Protein AF-S4W6I4-F1 (afdb_monomer_lite)

Foldseek 3Di:
DDDDDDPPPPDPPPPPPPPPPDVVVVVVVVVVVVLLVQQLVQLVVLVVVCVVVVHHDQWDQTPVRDIDGPVVSVVSNVVSVVVVVVVVVVVCVVPVD

Sequence (97 aa):
MTAPRHESSAAPAVVVPLVAFTDAGCAAASARTESFITELKVAVSHLEQAREVCRTPARFLLPNGATVTEAQLCLWVEQHTARAHSLLAQITAAYTD

Radius of gyration: 22.98 Å; chains: 1; bounding box: 45×52×68 Å

Organism: Streptomyces coelicolor (NCBI:txid1902)

Structure (mmCIF, N/CA/C/O backbone):
data_AF-S4W6I4-F1
#
_entry.id   AF-S4W6I4-F1
#
loop_
_atom_site.group_PDB
_atom_site.id
_atom_site.type_symbol
_atom_site.label_atom_id
_atom_site.label_alt_id
_atom_site.label_comp_id
_atom_site.label_asym_id
_atom_site.label_entity_id
_atom_site.label_seq_id
_atom_site.pdbx_PDB_ins_code
_atom_site.Cartn_x
_atom_site.Cartn_y
_atom_site.Cartn_z
_atom_site.occupancy
_atom_site.B_iso_or_equiv
_atom_site.auth_seq_id
_atom_site.auth_comp_id
_atom_site.auth_asym_id
_atom_site.auth_atom_id
_atom_site.pdbx_PDB_model_num
ATOM 1 N N . MET A 1 1 ? 30.229 -39.043 -48.102 1.00 36.84 1 MET A N 1
ATOM 2 C CA . MET A 1 1 ? 30.438 -38.505 -46.741 1.00 36.84 1 MET A CA 1
ATOM 3 C C . MET A 1 1 ? 29.766 -37.146 -46.688 1.00 36.84 1 MET A C 1
ATOM 5 O O . MET A 1 1 ? 30.266 -36.212 -47.299 1.00 36.84 1 MET A O 1
ATOM 9 N N . THR A 1 2 ? 28.592 -37.067 -46.070 1.00 43.12 2 THR A N 1
ATOM 10 C CA . THR A 1 2 ? 27.771 -35.849 -46.016 1.00 43.12 2 THR A CA 1
ATOM 11 C C . THR A 1 2 ? 27.872 -35.296 -44.599 1.00 43.12 2 THR A C 1
ATOM 13 O O . THR A 1 2 ? 27.516 -35.994 -43.655 1.00 43.12 2 THR A O 1
ATOM 16 N N . ALA A 1 3 ? 28.420 -34.091 -44.437 1.00 46.06 3 ALA A N 1
ATOM 17 C CA . ALA A 1 3 ? 28.504 -33.422 -43.139 1.00 46.06 3 ALA A CA 1
ATOM 18 C C . ALA A 1 3 ? 27.108 -32.933 -42.697 1.00 46.06 3 ALA A C 1
ATOM 20 O O . ALA A 1 3 ? 26.353 -32.447 -43.547 1.00 46.06 3 ALA A O 1
ATOM 21 N N . PRO A 1 4 ? 26.745 -33.029 -41.404 1.00 43.09 4 PRO A N 1
ATOM 22 C CA . PRO A 1 4 ? 25.478 -32.504 -40.917 1.00 43.09 4 PRO A CA 1
ATOM 23 C C . PRO A 1 4 ? 25.545 -30.972 -40.871 1.00 43.09 4 PRO A C 1
ATOM 25 O O . PRO A 1 4 ? 26.493 -30.390 -40.343 1.00 43.09 4 PRO A O 1
ATOM 28 N N . ARG A 1 5 ? 24.543 -30.306 -41.450 1.00 46.69 5 ARG A N 1
ATOM 29 C CA . ARG A 1 5 ? 24.361 -28.859 -41.302 1.00 46.69 5 ARG A CA 1
ATOM 30 C C . ARG A 1 5 ? 23.733 -28.602 -39.935 1.00 46.69 5 ARG A C 1
ATOM 32 O O . ARG A 1 5 ? 22.679 -29.149 -39.638 1.00 46.69 5 ARG A O 1
ATOM 39 N N . HIS A 1 6 ? 24.401 -27.786 -39.123 1.00 40.16 6 HIS A N 1
ATOM 40 C CA . HIS A 1 6 ? 23.854 -27.216 -37.896 1.00 40.16 6 HIS A CA 1
ATOM 41 C C . HIS A 1 6 ? 22.541 -26.486 -38.219 1.00 40.16 6 HIS A C 1
ATOM 43 O O . HIS A 1 6 ? 22.557 -25.437 -38.864 1.00 40.16 6 HIS A O 1
ATOM 49 N N . GLU A 1 7 ? 21.412 -27.022 -37.764 1.00 39.34 7 GLU A N 1
ATOM 50 C CA . GLU A 1 7 ? 20.190 -26.239 -37.613 1.00 39.34 7 GLU A CA 1
ATOM 51 C C . GLU A 1 7 ? 20.411 -25.295 -36.428 1.00 39.34 7 GLU A C 1
ATOM 53 O O . GLU A 1 7 ? 20.347 -25.685 -35.262 1.00 39.34 7 GLU A O 1
ATOM 58 N N . SER A 1 8 ? 20.768 -24.046 -36.730 1.00 40.69 8 SER A N 1
ATOM 59 C CA . SER A 1 8 ? 20.748 -22.973 -35.742 1.00 40.69 8 SER A CA 1
ATOM 60 C C . SER A 1 8 ? 19.285 -22.687 -35.419 1.00 40.69 8 SER A C 1
ATOM 62 O O . SER A 1 8 ? 18.593 -21.998 -36.169 1.00 40.69 8 SER A O 1
ATOM 64 N N . SER A 1 9 ? 18.798 -23.289 -34.335 1.00 37.03 9 SER A N 1
ATOM 65 C CA . SER A 1 9 ? 17.520 -22.947 -33.724 1.00 37.03 9 SER A CA 1
ATOM 66 C C . SER A 1 9 ? 17.579 -21.476 -33.322 1.00 37.03 9 SER A C 1
ATOM 68 O O . SER A 1 9 ? 18.146 -21.134 -32.285 1.00 37.03 9 SER A O 1
ATOM 70 N N . ALA A 1 10 ? 17.038 -20.597 -34.166 1.00 4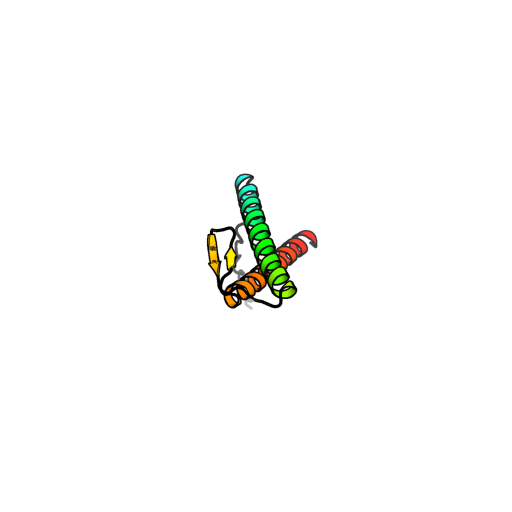5.41 10 ALA A N 1
ATOM 71 C CA . ALA A 1 10 ? 16.868 -19.192 -33.841 1.00 45.41 10 ALA A CA 1
ATOM 72 C C . ALA A 1 10 ? 16.019 -19.107 -32.567 1.00 45.41 10 ALA A C 1
ATOM 74 O O . ALA A 1 10 ? 14.831 -19.432 -32.576 1.00 45.41 10 ALA A O 1
ATOM 75 N N . ALA A 1 11 ? 16.649 -18.730 -31.452 1.00 42.56 11 ALA A N 1
ATOM 76 C CA . ALA A 1 11 ? 15.933 -18.395 -30.234 1.00 42.56 11 ALA A CA 1
ATOM 77 C C . ALA A 1 11 ? 14.893 -17.316 -30.577 1.00 42.56 11 ALA A C 1
ATOM 79 O O . ALA A 1 11 ? 15.215 -16.402 -31.346 1.00 42.56 11 ALA A O 1
ATOM 80 N N . PRO A 1 12 ? 13.654 -17.397 -30.060 1.00 39.00 12 PRO A N 1
ATOM 81 C CA . PRO A 1 12 ? 12.691 -16.337 -30.285 1.00 39.00 12 PRO A CA 1
ATOM 82 C C . PRO A 1 12 ? 13.277 -15.058 -29.689 1.00 39.00 12 PRO A C 1
ATOM 84 O O . PRO A 1 12 ? 13.457 -14.949 -28.476 1.00 39.00 12 PRO A O 1
ATOM 87 N N . ALA A 1 13 ? 13.613 -14.105 -30.557 1.00 47.50 13 ALA A N 1
ATOM 88 C CA . ALA A 1 13 ? 13.944 -12.757 -30.145 1.00 47.50 13 ALA A CA 1
ATOM 89 C C . ALA A 1 13 ? 12.678 -12.179 -29.512 1.00 47.50 13 ALA A C 1
ATOM 91 O O . ALA A 1 13 ? 11.767 -11.723 -30.204 1.00 47.50 13 ALA A O 1
ATOM 92 N N . VAL A 1 14 ? 12.591 -12.261 -28.186 1.00 41.50 14 VAL A N 1
ATOM 93 C CA . VAL A 1 14 ? 11.634 -11.479 -27.417 1.00 41.50 14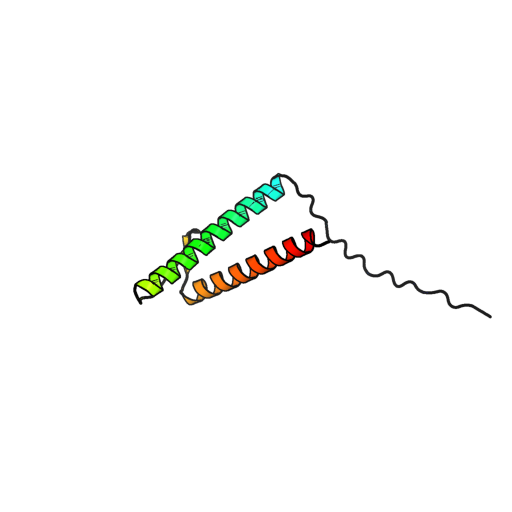 VAL A CA 1
ATOM 94 C C . VAL A 1 14 ? 12.068 -10.036 -27.615 1.00 41.50 14 VAL A C 1
ATOM 96 O O . VAL A 1 14 ? 12.971 -9.541 -26.945 1.00 41.50 14 VAL A O 1
ATOM 99 N N . VAL A 1 15 ? 11.474 -9.383 -28.611 1.00 40.59 15 VAL A N 1
ATOM 100 C CA . VAL A 1 15 ? 11.559 -7.938 -28.774 1.00 40.59 15 VAL A CA 1
ATOM 101 C C . VAL A 1 15 ? 10.855 -7.362 -27.555 1.00 40.59 15 VAL A C 1
ATOM 103 O O . VAL A 1 15 ? 9.634 -7.238 -27.533 1.00 40.59 15 VAL A O 1
ATOM 106 N N . VAL A 1 16 ? 11.619 -7.083 -26.502 1.00 40.59 16 VAL A N 1
ATOM 107 C CA . VAL A 1 16 ? 11.156 -6.228 -25.416 1.00 40.59 16 VAL A CA 1
ATOM 108 C C . VAL A 1 16 ? 11.047 -4.843 -26.046 1.00 40.59 16 VAL A C 1
ATOM 110 O O . VAL A 1 16 ? 12.075 -4.305 -26.462 1.00 40.59 16 VAL A O 1
ATOM 113 N N . PRO A 1 17 ? 9.841 -4.272 -26.214 1.00 39.47 17 PRO A N 1
ATOM 114 C CA . PRO A 1 17 ? 9.735 -2.918 -26.717 1.00 39.47 17 PRO A CA 1
ATOM 115 C C . PRO A 1 17 ? 10.461 -2.012 -25.724 1.00 39.47 17 PRO A C 1
ATOM 117 O O . PRO A 1 17 ? 10.019 -1.835 -24.589 1.00 39.47 17 PRO A O 1
ATOM 120 N N . LEU A 1 18 ? 11.605 -1.473 -26.150 1.00 45.69 18 LEU A N 1
ATOM 121 C CA . LEU A 1 18 ? 12.293 -0.407 -25.445 1.00 45.69 18 LEU A CA 1
ATOM 122 C C . LEU A 1 18 ? 11.360 0.802 -25.542 1.00 45.69 18 LEU A C 1
ATOM 124 O O . LEU A 1 18 ? 11.314 1.491 -26.561 1.00 45.69 18 LEU A O 1
ATOM 128 N N . VAL A 1 19 ? 10.506 0.981 -24.534 1.00 52.56 19 VAL A N 1
ATOM 129 C CA . VAL A 1 19 ? 9.592 2.118 -24.477 1.00 52.56 19 VAL A CA 1
ATOM 130 C C . VAL A 1 19 ? 10.470 3.359 -24.478 1.00 52.56 19 VAL A C 1
ATOM 132 O O . VAL A 1 19 ? 11.231 3.582 -23.538 1.00 52.56 19 VAL A O 1
ATOM 135 N N . ALA A 1 20 ? 10.409 4.140 -25.557 1.00 46.72 20 ALA A N 1
ATOM 136 C CA . ALA A 1 20 ? 11.090 5.419 -25.616 1.00 46.72 20 ALA A CA 1
ATOM 137 C C . ALA A 1 20 ? 10.654 6.236 -24.393 1.00 46.72 20 ALA A C 1
ATOM 139 O O . ALA A 1 20 ? 9.460 6.495 -24.210 1.00 46.72 20 ALA A O 1
ATOM 140 N N . PHE A 1 21 ? 11.616 6.603 -23.545 1.00 53.00 21 PHE A N 1
ATOM 141 C CA . PHE A 1 21 ? 11.412 7.533 -22.441 1.00 53.00 21 PHE A CA 1
ATOM 142 C C . PHE A 1 21 ? 11.061 8.896 -23.041 1.00 53.00 21 PHE A C 1
ATOM 144 O O . PHE A 1 21 ? 11.921 9.728 -23.309 1.00 53.00 21 PHE A O 1
ATOM 151 N N . THR A 1 22 ? 9.782 9.097 -23.340 1.00 58.16 22 THR A N 1
ATOM 152 C CA . THR A 1 22 ? 9.256 10.408 -23.706 1.00 58.16 22 THR A CA 1
ATOM 153 C C . THR A 1 22 ? 9.073 11.222 -22.433 1.00 58.16 22 THR A C 1
ATOM 155 O O . THR A 1 22 ? 8.746 10.670 -21.382 1.00 58.16 22 THR A O 1
ATOM 158 N N . ASP A 1 23 ? 9.245 12.537 -22.523 1.00 64.25 23 ASP A N 1
ATOM 159 C CA . ASP A 1 23 ? 9.041 13.451 -21.393 1.00 64.25 23 ASP A CA 1
ATOM 160 C C . ASP A 1 23 ? 7.614 13.313 -20.813 1.00 64.25 23 ASP A C 1
ATOM 162 O O . ASP A 1 23 ? 7.401 13.241 -19.605 1.00 64.25 23 ASP A O 1
ATOM 166 N N . ALA A 1 24 ? 6.628 13.087 -21.691 1.00 66.88 24 ALA A N 1
ATOM 167 C CA . ALA A 1 24 ? 5.256 12.750 -21.312 1.00 66.88 24 ALA A CA 1
ATOM 168 C C . ALA A 1 24 ? 5.139 11.403 -20.566 1.00 66.88 24 ALA A C 1
ATOM 170 O O . ALA A 1 24 ? 4.377 11.287 -19.603 1.00 66.88 24 ALA A O 1
ATOM 171 N N . GLY A 1 25 ? 5.900 10.384 -20.978 1.00 68.19 25 GLY A N 1
ATOM 172 C CA . GLY A 1 25 ? 5.974 9.093 -20.290 1.00 68.19 25 GLY A CA 1
ATOM 173 C C . GLY A 1 25 ? 6.633 9.195 -18.913 1.00 68.19 25 GLY A C 1
ATOM 174 O O . GLY A 1 25 ? 6.166 8.559 -17.965 1.00 68.19 25 GLY A O 1
ATOM 175 N N . CYS A 1 26 ? 7.659 10.039 -18.788 1.00 70.75 26 CYS A N 1
ATOM 176 C CA . CYS A 1 26 ? 8.315 10.355 -17.522 1.00 70.75 26 CYS A CA 1
ATOM 177 C C . CYS A 1 26 ? 7.352 11.076 -16.569 1.00 70.75 26 CYS A C 1
ATOM 179 O O . CYS A 1 26 ? 7.116 10.596 -15.463 1.00 70.75 26 CYS A O 1
ATOM 181 N N . ALA A 1 27 ? 6.691 12.147 -17.020 1.00 70.06 27 ALA A N 1
ATOM 182 C CA . ALA A 1 27 ? 5.709 12.880 -16.220 1.00 70.06 27 ALA A CA 1
ATOM 183 C C . ALA A 1 27 ? 4.553 11.984 -15.736 1.00 70.06 27 ALA A C 1
ATOM 185 O O . ALA A 1 27 ? 4.169 12.025 -14.565 1.00 70.06 27 ALA A O 1
ATOM 186 N N . ALA A 1 28 ? 4.036 11.106 -16.602 1.00 71.56 28 ALA A N 1
ATOM 187 C CA . ALA A 1 28 ? 3.001 10.145 -16.227 1.00 71.56 28 ALA A CA 1
ATOM 188 C C . ALA A 1 28 ? 3.504 9.063 -15.251 1.00 71.56 28 ALA A C 1
ATOM 190 O O . ALA A 1 28 ? 2.732 8.538 -14.443 1.00 71.56 28 ALA A O 1
ATOM 191 N N . ALA A 1 29 ? 4.778 8.675 -15.320 1.00 72.69 29 ALA A N 1
ATOM 192 C CA . ALA A 1 29 ? 5.388 7.781 -14.338 1.00 72.69 29 ALA A CA 1
ATOM 193 C C . ALA A 1 29 ? 5.575 8.478 -12.979 1.00 72.69 29 ALA A C 1
ATOM 195 O O . ALA A 1 29 ? 5.229 7.892 -11.950 1.00 72.69 29 ALA A O 1
ATOM 196 N N . SER A 1 30 ? 6.021 9.735 -12.976 1.00 74.44 30 SER A N 1
ATOM 197 C CA . SER A 1 30 ? 6.175 10.558 -11.771 1.00 74.44 30 SER A CA 1
ATOM 198 C C . SER A 1 30 ? 4.841 10.785 -11.062 1.00 74.44 30 SER A C 1
ATOM 200 O O . SER A 1 30 ? 4.724 10.450 -9.887 1.00 74.44 30 SER A O 1
ATOM 202 N N . ALA A 1 31 ? 3.795 11.209 -11.779 1.00 77.50 31 ALA A N 1
ATOM 203 C CA . ALA A 1 31 ? 2.465 11.415 -11.195 1.00 77.50 31 ALA A CA 1
ATOM 204 C C . ALA A 1 31 ? 1.883 10.126 -10.579 1.00 77.50 31 ALA A C 1
ATOM 206 O O . ALA A 1 31 ? 1.312 10.139 -9.487 1.00 77.50 31 ALA A O 1
ATOM 207 N N . ARG A 1 32 ? 2.072 8.973 -11.241 1.00 78.75 32 ARG A N 1
ATOM 208 C CA . ARG A 1 32 ? 1.669 7.668 -10.684 1.00 78.75 32 ARG A CA 1
ATOM 209 C C . ARG A 1 32 ? 2.458 7.304 -9.428 1.00 78.75 32 ARG A C 1
ATOM 211 O O . ARG A 1 32 ? 1.902 6.677 -8.531 1.00 78.75 32 ARG A O 1
ATOM 218 N N . THR A 1 33 ? 3.732 7.681 -9.372 1.00 78.75 33 THR A N 1
ATOM 219 C CA . THR A 1 33 ? 4.604 7.435 -8.217 1.00 78.75 33 THR A CA 1
ATOM 220 C C . THR A 1 33 ? 4.208 8.315 -7.034 1.00 78.75 33 THR A C 1
ATOM 222 O O . THR A 1 33 ? 4.091 7.815 -5.920 1.00 78.75 33 THR A O 1
ATOM 225 N N . GLU A 1 34 ? 3.912 9.592 -7.265 1.00 81.06 34 GLU A N 1
ATOM 226 C CA . GLU A 1 34 ? 3.431 10.514 -6.229 1.00 81.06 34 GLU A CA 1
ATOM 227 C C . GLU A 1 34 ? 2.088 10.078 -5.637 1.00 81.06 34 GLU A C 1
ATOM 229 O O . GLU A 1 34 ? 1.928 10.057 -4.412 1.00 81.06 34 GLU A O 1
ATOM 234 N N . SER A 1 35 ? 1.143 9.665 -6.490 1.00 80.81 35 SER A N 1
ATOM 235 C CA . SER A 1 35 ? -0.142 9.112 -6.043 1.00 80.81 35 SER A CA 1
ATOM 236 C C . SER A 1 35 ? 0.074 7.868 -5.181 1.00 80.81 35 SER A C 1
ATOM 238 O O . SER A 1 35 ? -0.467 7.772 -4.083 1.00 80.81 35 SER A O 1
ATOM 240 N N . PHE A 1 36 ? 0.929 6.952 -5.641 1.00 80.81 36 PHE A N 1
ATOM 241 C CA . PHE A 1 36 ? 1.288 5.731 -4.921 1.0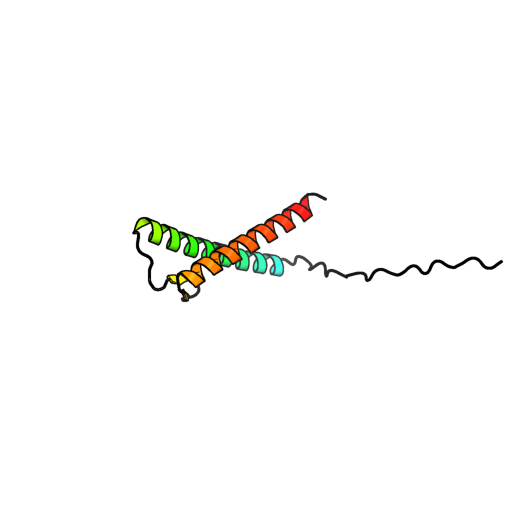0 80.81 36 PHE A CA 1
ATOM 242 C C . PHE A 1 36 ? 1.914 6.013 -3.544 1.00 80.81 36 PHE A C 1
ATOM 244 O O . PHE A 1 36 ? 1.504 5.414 -2.550 1.00 80.81 36 PHE A O 1
ATOM 251 N N . ILE A 1 37 ? 2.884 6.931 -3.462 1.00 81.62 37 ILE A N 1
ATOM 252 C CA . ILE A 1 37 ? 3.547 7.291 -2.198 1.00 81.62 37 ILE A CA 1
ATOM 253 C C . ILE A 1 37 ? 2.538 7.912 -1.232 1.00 81.62 37 ILE A C 1
ATOM 255 O O . ILE A 1 37 ? 2.525 7.571 -0.049 1.00 81.62 37 ILE A O 1
ATOM 259 N N . THR A 1 38 ? 1.685 8.805 -1.735 1.00 85.69 38 THR A N 1
ATOM 260 C CA . THR A 1 38 ? 0.635 9.451 -0.939 1.00 85.69 38 THR A CA 1
ATOM 261 C C . THR A 1 38 ? -0.314 8.420 -0.339 1.00 85.69 38 THR A C 1
ATOM 263 O O . THR A 1 38 ? -0.569 8.435 0.866 1.00 85.69 38 THR A O 1
ATOM 266 N N . GLU A 1 39 ? -0.798 7.498 -1.164 1.00 81.56 39 GLU A N 1
ATOM 267 C CA . GLU A 1 39 ? -1.709 6.435 -0.752 1.00 81.56 39 GLU A CA 1
ATOM 268 C C . GLU A 1 39 ? -1.079 5.507 0.295 1.00 81.56 39 GLU A C 1
ATOM 270 O O . GLU A 1 39 ? -1.680 5.273 1.348 1.00 81.56 39 GLU A O 1
ATOM 275 N N . LEU A 1 40 ? 0.160 5.059 0.066 1.00 81.94 40 LEU A N 1
ATOM 276 C CA . LEU A 1 40 ? 0.876 4.192 1.003 1.00 81.94 40 LEU A CA 1
ATOM 277 C C . LEU A 1 40 ? 1.155 4.895 2.339 1.00 81.94 40 LEU A C 1
ATOM 279 O O . LEU A 1 40 ? 0.946 4.308 3.399 1.00 81.94 40 LEU A O 1
ATOM 283 N N . LYS A 1 41 ? 1.581 6.163 2.308 1.00 84.94 41 LYS A N 1
ATOM 284 C CA . LYS A 1 41 ? 1.847 6.952 3.520 1.00 84.94 41 LYS A CA 1
ATOM 285 C C . LYS A 1 41 ? 0.595 7.096 4.385 1.00 84.94 41 LYS A C 1
ATOM 287 O O . LYS A 1 41 ? 0.671 6.948 5.603 1.00 84.94 41 LYS A O 1
ATOM 292 N N . VAL A 1 42 ? -0.553 7.369 3.767 1.00 84.88 42 VAL A N 1
ATOM 293 C CA . VAL A 1 42 ? -1.829 7.483 4.487 1.00 84.88 42 VAL A CA 1
ATOM 294 C C . VAL A 1 42 ? -2.248 6.135 5.068 1.00 84.88 42 VAL A C 1
ATOM 296 O O . VAL A 1 42 ? -2.654 6.078 6.227 1.00 84.88 42 VAL A O 1
ATOM 299 N N . ALA A 1 43 ? -2.097 5.048 4.309 1.00 81.50 43 ALA A N 1
ATOM 300 C CA . ALA A 1 43 ? -2.405 3.708 4.799 1.00 81.50 43 ALA A CA 1
ATOM 301 C C . ALA A 1 43 ? -1.562 3.324 6.028 1.00 81.50 43 ALA A C 1
ATOM 303 O O . ALA A 1 43 ? -2.108 2.838 7.017 1.00 81.50 43 ALA A O 1
ATOM 304 N N . VAL A 1 44 ? -0.255 3.597 5.998 1.00 85.00 44 VAL A N 1
ATOM 305 C CA . VAL A 1 44 ? 0.645 3.341 7.134 1.00 85.00 44 VAL A CA 1
ATOM 306 C C . VAL A 1 44 ? 0.279 4.208 8.340 1.00 85.00 44 VAL A C 1
ATOM 308 O O . VAL A 1 44 ? 0.173 3.683 9.444 1.00 85.00 44 VAL A O 1
ATOM 311 N N . SER A 1 45 ? -0.010 5.497 8.138 1.00 85.69 45 SER A N 1
ATOM 312 C CA . SER A 1 45 ? -0.407 6.400 9.229 1.00 85.69 45 SER A CA 1
ATOM 313 C C . SER A 1 45 ? -1.688 5.942 9.937 1.00 85.69 45 SER A C 1
ATOM 315 O O . SER A 1 45 ? -1.778 6.014 11.161 1.00 85.69 45 SER A O 1
ATOM 317 N N . HIS A 1 46 ? -2.662 5.401 9.197 1.00 83.69 46 HIS A N 1
ATOM 318 C CA . HIS A 1 46 ? -3.870 4.814 9.787 1.00 83.69 46 HIS A CA 1
ATOM 319 C C . HIS A 1 46 ? -3.564 3.609 10.686 1.00 83.69 46 HIS A C 1
ATOM 321 O O . HIS A 1 46 ? -4.172 3.467 11.749 1.00 83.69 46 HIS A O 1
ATOM 327 N N . LEU A 1 47 ? -2.619 2.755 10.283 1.00 83.00 47 LEU A N 1
ATOM 328 C CA . LEU A 1 47 ? -2.180 1.603 11.079 1.00 83.00 47 LEU A CA 1
ATOM 329 C C . LEU A 1 47 ? -1.406 2.040 12.329 1.00 83.00 47 LEU A C 1
ATOM 331 O O . LEU A 1 47 ? -1.629 1.496 13.412 1.00 83.00 47 LEU A O 1
ATOM 335 N N . GLU A 1 48 ? -0.531 3.039 12.202 1.00 86.38 48 GLU A N 1
ATOM 336 C CA . GLU A 1 48 ? 0.193 3.633 13.330 1.00 86.38 48 GLU A CA 1
ATOM 337 C C . GLU A 1 48 ? -0.776 4.233 14.349 1.00 86.38 48 GLU A C 1
ATOM 339 O O . GLU A 1 48 ? -0.694 3.918 15.536 1.00 86.38 48 GLU A O 1
ATOM 344 N N . GLN A 1 49 ? -1.763 5.001 13.886 1.00 84.31 49 GLN A N 1
ATOM 345 C CA . GLN A 1 49 ? -2.777 5.580 14.759 1.00 84.31 49 GLN A CA 1
ATOM 346 C C . GLN A 1 49 ? -3.589 4.495 15.472 1.00 84.31 49 GLN A C 1
ATOM 348 O O . GLN A 1 49 ? -3.785 4.584 16.684 1.00 84.31 49 GLN A O 1
ATOM 353 N N . ALA A 1 50 ? -4.037 3.459 14.751 1.00 83.19 50 ALA A N 1
ATOM 354 C CA . ALA A 1 50 ? -4.780 2.340 15.333 1.00 83.19 50 ALA A CA 1
ATOM 355 C C . ALA A 1 50 ? -3.967 1.606 16.413 1.00 83.19 50 ALA A C 1
ATOM 357 O O . ALA A 1 50 ? -4.516 1.224 17.454 1.00 83.19 50 ALA A O 1
ATOM 358 N N . ARG A 1 51 ? -2.652 1.465 16.192 1.00 84.50 51 ARG A N 1
ATOM 359 C CA . ARG A 1 51 ? -1.707 0.917 17.170 1.00 84.50 51 ARG A CA 1
ATOM 360 C C . ARG A 1 51 ? -1.589 1.809 18.406 1.00 84.50 51 ARG A C 1
ATOM 362 O O . ARG A 1 51 ? -1.605 1.279 19.513 1.00 84.50 51 ARG A O 1
ATOM 369 N N . GLU A 1 52 ? -1.483 3.125 18.242 1.00 86.38 52 GLU A N 1
ATOM 370 C CA . GLU A 1 52 ? -1.383 4.070 19.364 1.00 86.38 52 GLU A CA 1
ATOM 371 C C . GLU A 1 52 ? -2.631 4.065 20.251 1.00 86.38 52 GLU A C 1
ATOM 373 O O . GLU A 1 52 ? -2.522 4.105 21.476 1.00 86.38 52 GLU A O 1
ATOM 378 N N . VAL A 1 53 ? -3.821 3.993 19.648 1.00 86.81 53 VAL A N 1
ATOM 379 C CA . VAL A 1 53 ? -5.089 4.048 20.396 1.00 86.81 53 VAL A CA 1
ATOM 380 C C . VAL A 1 53 ? -5.619 2.673 20.816 1.00 86.81 53 VAL A C 1
ATOM 382 O O . VAL A 1 53 ? -6.704 2.594 21.398 1.00 86.81 53 VAL A O 1
ATOM 385 N N . CYS A 1 54 ? -4.891 1.591 20.510 1.00 82.44 54 CYS A N 1
ATOM 386 C CA . CYS A 1 54 ? -5.310 0.196 20.713 1.00 82.44 54 CYS A CA 1
ATOM 387 C C . CYS A 1 54 ? -6.736 -0.087 20.204 1.00 82.44 54 CYS A C 1
ATOM 389 O O . CYS A 1 54 ? -7.485 -0.878 20.787 1.00 82.44 54 CYS A O 1
ATOM 391 N N . ARG A 1 55 ? -7.144 0.605 19.138 1.00 80.62 55 ARG A N 1
ATOM 392 C CA . ARG A 1 55 ? -8.477 0.517 18.545 1.00 80.62 55 ARG A CA 1
ATOM 393 C C . ARG A 1 55 ? -8.364 0.633 17.046 1.00 80.62 55 ARG A C 1
ATOM 395 O O . ARG A 1 55 ? -7.887 1.640 16.531 1.00 80.62 55 ARG A O 1
ATOM 402 N N . THR A 1 56 ? -8.912 -0.357 16.361 1.00 74.12 56 THR A N 1
ATOM 403 C CA . THR A 1 56 ? -8.992 -0.328 14.912 1.00 74.12 56 THR A CA 1
ATOM 404 C C . THR A 1 56 ? -10.335 0.247 14.459 1.00 74.12 56 THR A C 1
ATOM 406 O O . THR A 1 56 ? -11.385 -0.236 14.896 1.00 74.12 56 THR A O 1
ATOM 409 N N . PRO A 1 57 ? -10.346 1.280 13.598 1.00 74.44 57 PRO A N 1
ATOM 410 C CA . PRO A 1 57 ? -11.560 1.731 12.933 1.00 74.44 57 PRO A CA 1
ATOM 411 C C . PRO A 1 57 ? -12.219 0.593 12.150 1.00 74.44 57 PRO A C 1
ATOM 413 O O . PRO A 1 57 ? -11.545 -0.202 11.501 1.00 74.44 57 PRO A O 1
ATOM 416 N N . ALA A 1 58 ? -13.554 0.559 12.127 1.00 79.94 58 ALA A N 1
ATOM 417 C CA . ALA A 1 58 ? -14.284 -0.404 11.297 1.00 79.94 58 ALA A CA 1
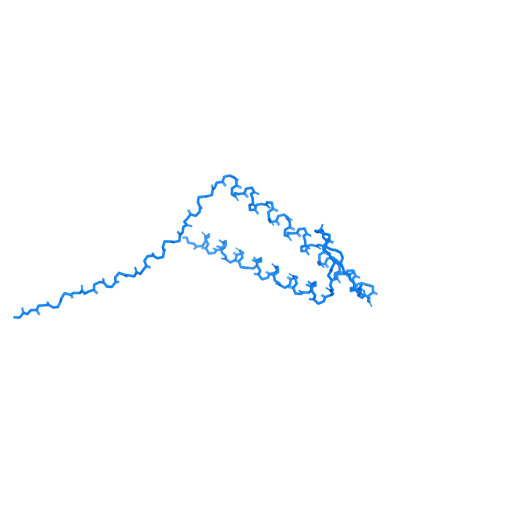ATOM 418 C C . ALA A 1 58 ? -14.030 -0.190 9.792 1.00 79.94 58 ALA A C 1
ATOM 420 O O . ALA A 1 58 ? -14.152 -1.125 8.999 1.00 79.94 58 ALA A O 1
ATOM 421 N N . ARG A 1 59 ? -13.718 1.052 9.396 1.00 84.38 59 ARG A N 1
ATOM 422 C CA . ARG A 1 59 ? -13.404 1.442 8.020 1.00 84.38 59 ARG A CA 1
ATOM 423 C C . ARG A 1 59 ? -12.389 2.581 7.988 1.00 84.38 59 ARG A C 1
ATOM 425 O O . ARG A 1 59 ? -12.448 3.481 8.824 1.00 84.38 59 ARG A O 1
ATOM 432 N N . PHE A 1 60 ? -11.531 2.563 6.978 1.00 84.00 60 PHE A N 1
ATOM 433 C CA . PHE A 1 60 ? -10.499 3.559 6.711 1.00 84.00 60 PHE A CA 1
ATOM 434 C C . PHE A 1 60 ? -10.807 4.297 5.415 1.00 84.00 60 PHE A C 1
ATOM 436 O O . PHE A 1 60 ? -11.125 3.660 4.413 1.00 84.00 60 PHE A O 1
ATOM 443 N N . LEU A 1 61 ? -10.715 5.627 5.429 1.00 83.44 61 LEU A N 1
ATOM 444 C CA . LEU A 1 61 ? -10.873 6.451 4.233 1.00 83.44 61 LEU A CA 1
ATOM 445 C C . LEU A 1 61 ? -9.515 6.642 3.557 1.00 83.44 61 LEU A C 1
ATOM 447 O O . LEU A 1 61 ? -8.556 7.105 4.182 1.00 83.44 61 LEU A O 1
ATOM 451 N N . LEU A 1 62 ? -9.454 6.291 2.279 1.00 80.62 62 LEU A N 1
ATOM 452 C CA . LEU A 1 62 ? -8.278 6.444 1.441 1.00 80.62 62 LEU A CA 1
ATOM 453 C C . LEU A 1 62 ? -8.281 7.812 0.739 1.00 80.62 62 LEU A C 1
ATOM 455 O O . LEU A 1 62 ? -9.351 8.393 0.545 1.00 80.62 62 LEU A O 1
ATOM 459 N N . PRO A 1 63 ? -7.116 8.326 0.300 1.00 73.38 63 PRO A N 1
ATOM 460 C CA . PRO A 1 63 ? -7.023 9.622 -0.385 1.00 73.38 63 PRO A CA 1
ATOM 461 C C . PRO A 1 63 ? -7.843 9.710 -1.677 1.00 73.38 63 PRO A C 1
ATOM 463 O O . PRO A 1 63 ? -8.309 10.782 -2.046 1.00 73.38 63 PRO A O 1
ATOM 466 N N . ASN A 1 64 ? -8.060 8.574 -2.340 1.00 76.00 64 ASN A N 1
ATOM 467 C CA . ASN A 1 64 ? -8.900 8.462 -3.532 1.00 76.00 64 ASN A CA 1
ATOM 468 C C . ASN A 1 64 ? -10.415 8.444 -3.225 1.00 76.00 64 ASN A C 1
ATOM 470 O O . ASN A 1 64 ? -11.226 8.269 -4.131 1.00 76.00 64 ASN A O 1
ATOM 474 N N . GLY A 1 65 ? -10.804 8.607 -1.956 1.00 80.31 65 GLY A N 1
ATOM 475 C CA . GLY A 1 65 ? -12.193 8.619 -1.497 1.00 80.31 65 GLY A CA 1
ATOM 476 C C . GLY A 1 65 ? -12.790 7.236 -1.226 1.00 80.31 65 GLY A C 1
ATOM 477 O O . GLY A 1 65 ? -13.910 7.151 -0.721 1.00 80.31 65 GLY A O 1
ATOM 478 N N . ALA A 1 66 ? -12.072 6.146 -1.513 1.00 83.31 66 ALA A N 1
ATOM 479 C CA . ALA A 1 66 ? -12.540 4.801 -1.203 1.00 83.31 66 ALA A CA 1
ATOM 480 C C . ALA A 1 66 ? -12.518 4.540 0.309 1.00 83.31 66 ALA A C 1
ATOM 482 O O . ALA A 1 66 ? -11.646 5.023 1.030 1.00 83.31 66 ALA A O 1
ATOM 483 N N . THR A 1 67 ? -13.468 3.741 0.794 1.00 88.88 67 THR A N 1
ATOM 484 C CA . THR A 1 67 ? -13.470 3.258 2.179 1.00 88.88 67 THR A CA 1
ATOM 485 C C . THR A 1 67 ? -13.148 1.773 2.209 1.00 88.88 67 THR A C 1
ATOM 487 O O . THR A 1 67 ? -13.804 0.990 1.523 1.00 88.88 67 THR A O 1
ATOM 490 N N . VAL A 1 68 ? -12.165 1.381 3.013 1.00 86.31 68 VAL A N 1
ATOM 491 C CA . VAL A 1 68 ? -11.665 0.001 3.077 1.00 86.31 68 VAL A CA 1
ATOM 492 C C . VAL A 1 68 ? -11.716 -0.553 4.495 1.00 86.31 68 VAL A C 1
ATOM 494 O O . VAL A 1 68 ? -11.692 0.200 5.468 1.00 86.31 68 VAL A O 1
ATOM 497 N N . THR A 1 69 ? -11.817 -1.873 4.626 1.00 89.12 69 THR A N 1
ATOM 498 C CA . THR A 1 69 ? -11.660 -2.570 5.910 1.00 89.12 69 THR A CA 1
ATOM 499 C C . THR A 1 69 ? -10.184 -2.681 6.293 1.00 89.12 69 THR A C 1
ATOM 501 O O . THR A 1 69 ? -9.301 -2.488 5.460 1.00 89.12 69 THR A O 1
ATOM 504 N N . GLU A 1 70 ? -9.900 -3.043 7.544 1.00 84.88 70 GLU A N 1
ATOM 505 C CA . GLU A 1 70 ? -8.534 -3.331 8.006 1.00 84.88 70 GLU A CA 1
ATOM 506 C C . GLU A 1 70 ? -7.836 -4.392 7.144 1.00 84.88 70 GLU A C 1
ATOM 508 O O . GLU A 1 70 ? -6.722 -4.177 6.683 1.00 84.88 70 GLU A O 1
ATOM 513 N N . ALA A 1 71 ? -8.512 -5.506 6.847 1.00 86.81 71 ALA A N 1
ATOM 514 C CA . ALA A 1 71 ? -7.937 -6.572 6.025 1.00 86.81 71 ALA A CA 1
ATOM 515 C C . ALA A 1 71 ? -7.554 -6.080 4.618 1.00 86.81 71 ALA A C 1
ATOM 517 O O . ALA A 1 71 ? -6.509 -6.448 4.085 1.00 86.81 71 ALA A O 1
ATOM 518 N N . GLN A 1 72 ? -8.386 -5.218 4.026 1.00 87.94 72 GLN A N 1
ATOM 519 C CA . GLN A 1 72 ? -8.099 -4.595 2.735 1.00 87.94 72 GLN A CA 1
ATOM 520 C C . GLN A 1 72 ? -6.934 -3.607 2.833 1.00 87.94 72 GLN A C 1
ATOM 522 O O . GLN A 1 72 ? -6.109 -3.567 1.925 1.00 87.94 72 GLN A O 1
ATOM 527 N N . LEU A 1 73 ? -6.839 -2.849 3.929 1.00 86.50 73 LEU A N 1
ATOM 528 C CA . LEU A 1 73 ? -5.728 -1.936 4.187 1.00 86.50 73 LEU A CA 1
ATOM 529 C C . LEU A 1 73 ? -4.394 -2.692 4.302 1.00 86.50 73 LEU A C 1
ATOM 531 O O . LEU A 1 73 ? -3.425 -2.310 3.651 1.00 86.50 73 LEU A O 1
ATOM 535 N N . CYS A 1 74 ? -4.356 -3.789 5.063 1.00 85.38 74 CYS A N 1
ATOM 536 C CA . CYS A 1 74 ? -3.164 -4.630 5.208 1.00 85.38 74 CYS A CA 1
ATOM 537 C C . CYS A 1 74 ? -2.720 -5.216 3.863 1.00 85.38 74 CYS A C 1
ATOM 539 O O . CYS A 1 74 ? -1.566 -5.056 3.467 1.00 85.38 74 CYS A O 1
ATOM 541 N N . LEU A 1 75 ? -3.655 -5.813 3.118 1.00 87.12 75 LEU A N 1
ATOM 542 C CA . LEU A 1 75 ? -3.385 -6.362 1.788 1.00 87.12 75 LEU A CA 1
ATOM 543 C C . LEU A 1 75 ? -2.879 -5.283 0.819 1.00 87.12 75 LEU A C 1
ATOM 545 O O . LEU A 1 75 ? -1.987 -5.531 0.006 1.00 87.12 75 LEU A O 1
ATOM 549 N N . TRP A 1 76 ? -3.413 -4.066 0.922 1.00 84.69 76 TRP A N 1
ATOM 550 C CA . TRP A 1 76 ? -2.972 -2.945 0.105 1.00 84.69 76 TRP A CA 1
ATOM 551 C C . TRP A 1 76 ? -1.517 -2.554 0.402 1.00 84.69 76 TRP A C 1
ATOM 553 O O . TRP A 1 76 ? -0.715 -2.441 -0.532 1.00 84.69 76 TRP A O 1
ATOM 563 N N . VAL A 1 77 ? -1.155 -2.430 1.685 1.00 85.44 77 VAL A N 1
ATOM 564 C CA . VAL A 1 77 ? 0.216 -2.136 2.146 1.00 85.44 77 VAL A CA 1
ATOM 565 C C . VAL A 1 77 ? 1.203 -3.216 1.693 1.00 85.44 77 VAL A C 1
ATOM 567 O O . VAL A 1 77 ? 2.274 -2.888 1.173 1.00 85.44 77 VAL A O 1
ATOM 570 N N . GLU A 1 78 ? 0.843 -4.494 1.823 1.00 87.88 78 GLU A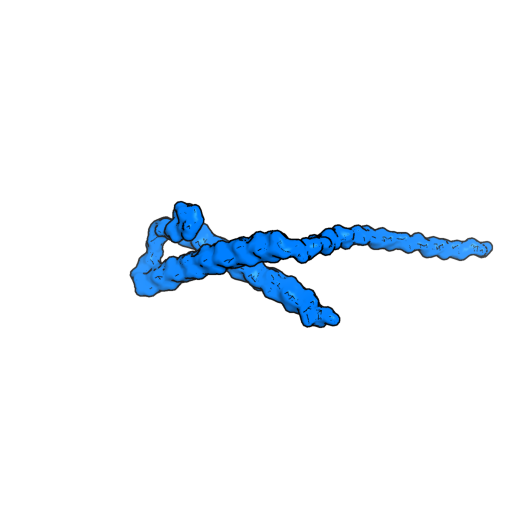 N 1
ATOM 571 C CA . GLU A 1 78 ? 1.675 -5.623 1.382 1.00 87.88 78 GLU A CA 1
ATOM 572 C C . GLU A 1 78 ? 1.962 -5.562 -0.122 1.00 87.88 78 GLU A C 1
ATOM 574 O O . GLU A 1 78 ? 3.121 -5.598 -0.547 1.00 87.88 78 GLU A O 1
ATOM 579 N N . GLN A 1 79 ? 0.918 -5.399 -0.939 1.00 86.31 79 GLN A N 1
ATOM 580 C CA . GLN A 1 79 ? 1.053 -5.308 -2.395 1.00 86.31 79 GLN A CA 1
ATOM 581 C C . GLN A 1 79 ? 1.911 -4.112 -2.819 1.00 86.31 79 GLN A C 1
ATOM 583 O O . GLN A 1 79 ? 2.725 -4.215 -3.741 1.00 86.31 79 GLN A O 1
ATOM 588 N N . HIS A 1 80 ? 1.742 -2.974 -2.147 1.00 83.00 80 HIS A N 1
ATOM 589 C CA . HIS A 1 80 ? 2.469 -1.747 -2.468 1.00 83.00 80 HIS A CA 1
ATOM 590 C C . HIS A 1 80 ? 3.946 -1.854 -2.085 1.00 83.00 80 HIS A C 1
ATOM 592 O O . HIS A 1 80 ? 4.813 -1.452 -2.864 1.00 83.00 80 HIS A O 1
ATOM 598 N N . THR A 1 81 ? 4.241 -2.495 -0.957 1.00 85.12 81 THR A N 1
ATOM 599 C CA . THR A 1 81 ? 5.612 -2.802 -0.530 1.00 85.12 81 THR A CA 1
ATOM 600 C C . THR A 1 81 ? 6.295 -3.763 -1.507 1.00 85.12 81 THR A C 1
ATOM 602 O O . THR A 1 81 ? 7.406 -3.493 -1.965 1.00 85.12 81 THR A O 1
ATOM 605 N N . ALA A 1 82 ? 5.615 -4.841 -1.914 1.00 86.00 82 ALA A N 1
ATOM 606 C CA . ALA A 1 82 ? 6.141 -5.786 -2.902 1.00 86.00 82 ALA A CA 1
ATOM 607 C C . ALA A 1 82 ? 6.443 -5.106 -4.249 1.00 86.00 82 ALA A C 1
ATOM 609 O O . ALA A 1 82 ? 7.499 -5.330 -4.848 1.00 86.00 82 ALA A O 1
ATOM 610 N N . ARG A 1 83 ? 5.549 -4.219 -4.704 1.00 84.50 83 ARG A N 1
ATOM 611 C CA . ARG A 1 83 ? 5.761 -3.416 -5.914 1.00 84.50 83 ARG A CA 1
ATOM 612 C C . ARG A 1 83 ? 6.987 -2.508 -5.789 1.00 84.50 83 ARG A C 1
ATOM 614 O O . ARG A 1 83 ? 7.778 -2.449 -6.728 1.00 84.50 83 ARG A O 1
ATOM 621 N N . ALA A 1 84 ? 7.163 -1.828 -4.655 1.00 83.06 84 ALA A N 1
ATOM 622 C CA . ALA A 1 84 ? 8.320 -0.964 -4.417 1.00 83.06 84 ALA A CA 1
ATOM 623 C C . ALA A 1 84 ? 9.640 -1.752 -4.456 1.00 83.06 84 ALA A C 1
ATOM 625 O O . ALA A 1 84 ? 10.578 -1.341 -5.138 1.00 83.06 84 ALA A O 1
ATOM 626 N N . HIS A 1 85 ? 9.694 -2.921 -3.808 1.00 86.75 85 HIS A N 1
ATOM 627 C CA . HIS A 1 85 ? 10.862 -3.805 -3.870 1.00 86.75 85 HIS A CA 1
ATOM 628 C C . HIS A 1 85 ? 11.168 -4.270 -5.298 1.00 86.75 85 HIS A C 1
ATOM 630 O O . HIS A 1 85 ? 12.327 -4.266 -5.707 1.00 86.75 85 HIS A O 1
ATOM 636 N N . SER A 1 86 ? 10.145 -4.628 -6.080 1.00 84.62 86 SER A N 1
ATOM 637 C CA . SER A 1 86 ? 10.331 -5.020 -7.481 1.00 84.62 86 SER A CA 1
ATOM 638 C C . SER A 1 86 ? 10.898 -3.881 -8.336 1.00 84.62 86 SER A C 1
ATOM 640 O O . SER A 1 86 ? 11.790 -4.117 -9.149 1.00 84.62 86 SER A O 1
ATOM 642 N N . LEU A 1 87 ? 10.421 -2.646 -8.142 1.00 82.50 87 LEU A N 1
ATOM 643 C CA . LEU A 1 87 ? 10.945 -1.474 -8.850 1.00 82.50 87 LEU A CA 1
ATOM 644 C C . LEU A 1 87 ? 12.401 -1.190 -8.477 1.00 82.50 87 LEU A C 1
ATOM 646 O O . LEU A 1 87 ? 13.216 -0.955 -9.364 1.00 82.50 87 LEU A O 1
ATOM 650 N N . LEU A 1 88 ? 12.744 -1.267 -7.188 1.00 85.00 88 LEU A N 1
ATOM 651 C CA . LEU A 1 88 ? 14.127 -1.120 -6.734 1.00 85.00 88 LEU A CA 1
ATOM 652 C C . LEU A 1 88 ? 15.038 -2.181 -7.356 1.00 85.00 88 LEU A C 1
ATOM 654 O O . LEU A 1 88 ? 16.094 -1.833 -7.868 1.00 85.00 88 LEU A O 1
ATOM 658 N N . ALA A 1 89 ? 14.610 -3.445 -7.388 1.00 86.56 89 ALA A N 1
ATOM 659 C CA . ALA A 1 89 ? 15.383 -4.518 -8.010 1.00 86.56 89 ALA A CA 1
ATOM 660 C C . ALA A 1 89 ? 15.629 -4.271 -9.509 1.00 86.56 89 ALA A C 1
ATOM 662 O O . ALA A 1 89 ? 16.740 -4.485 -9.988 1.00 86.56 89 ALA A O 1
ATOM 663 N N . GLN A 1 90 ? 14.620 -3.782 -10.239 1.00 82.81 90 GLN A N 1
ATOM 664 C CA . GLN A 1 90 ? 14.753 -3.420 -11.656 1.00 82.81 90 GLN A CA 1
ATOM 665 C C . GLN A 1 90 ? 15.728 -2.257 -11.864 1.00 82.81 90 GLN A C 1
ATOM 667 O O . GLN A 1 90 ? 16.561 -2.317 -12.764 1.00 82.81 90 GLN A O 1
ATOM 672 N N . ILE A 1 91 ? 15.652 -1.223 -11.019 1.00 83.00 91 ILE A N 1
ATOM 673 C CA . ILE A 1 91 ? 16.589 -0.094 -11.037 1.00 83.00 91 ILE A CA 1
ATOM 674 C C . ILE A 1 91 ? 18.007 -0.606 -10.784 1.00 83.00 91 ILE A C 1
ATOM 676 O O . ILE A 1 91 ? 18.894 -0.358 -11.589 1.00 83.00 91 ILE A O 1
ATOM 680 N N . THR A 1 92 ? 18.227 -1.364 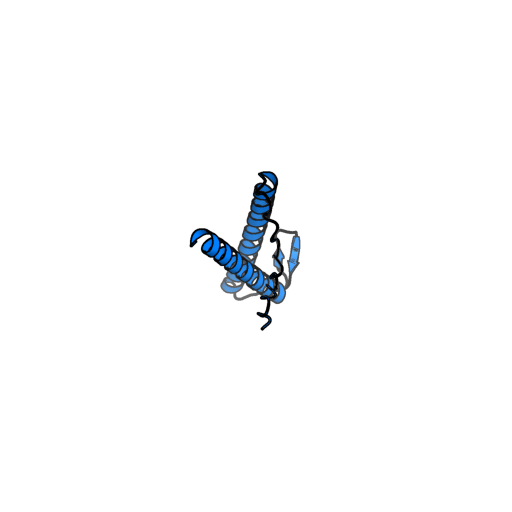-9.709 1.00 83.25 92 THR A N 1
ATOM 681 C CA . THR A 1 92 ? 19.552 -1.904 -9.386 1.00 83.25 92 THR A CA 1
ATOM 682 C C . THR A 1 92 ? 20.103 -2.748 -10.531 1.00 83.25 92 THR A C 1
ATOM 684 O O . THR A 1 92 ? 21.235 -2.517 -10.942 1.00 83.25 92 THR A O 1
ATOM 687 N N . ALA A 1 93 ? 19.310 -3.657 -11.104 1.00 85.81 93 ALA A N 1
ATOM 688 C CA . ALA A 1 93 ? 19.739 -4.456 -12.251 1.00 85.81 93 ALA A CA 1
ATOM 689 C C . ALA A 1 93 ? 20.175 -3.583 -13.443 1.00 85.81 93 ALA A C 1
ATOM 691 O O . ALA A 1 93 ? 21.199 -3.864 -14.048 1.00 85.81 93 ALA A O 1
ATOM 692 N N . ALA A 1 94 ? 19.463 -2.488 -13.725 1.00 82.56 94 ALA A N 1
ATOM 693 C CA . ALA A 1 94 ? 19.792 -1.581 -14.825 1.00 82.56 94 ALA A CA 1
ATOM 694 C C . ALA A 1 94 ? 21.060 -0.727 -14.605 1.00 82.56 94 ALA A C 1
ATOM 696 O O . ALA A 1 94 ? 21.600 -0.204 -15.574 1.00 82.56 94 ALA A O 1
ATOM 697 N N . TYR A 1 95 ? 21.517 -0.553 -13.358 1.00 75.44 95 TYR A N 1
ATOM 698 C CA . TYR A 1 95 ? 22.700 0.252 -13.005 1.00 75.44 95 TYR A CA 1
ATOM 699 C C . TYR A 1 95 ? 23.917 -0.583 -12.567 1.00 75.44 95 TYR A C 1
ATOM 701 O O . TYR A 1 95 ? 24.935 -0.004 -12.188 1.00 75.44 95 TYR A O 1
ATOM 709 N N . THR A 1 96 ? 23.813 -1.917 -12.569 1.00 74.25 96 THR A N 1
ATOM 710 C CA . THR A 1 96 ? 24.915 -2.824 -12.183 1.00 74.25 96 THR A CA 1
ATOM 711 C C . THR A 1 96 ? 25.529 -3.568 -13.385 1.00 74.25 96 THR A C 1
ATOM 713 O O . THR A 1 96 ? 26.458 -4.347 -13.185 1.00 74.25 96 THR A O 1
ATOM 716 N N . ASP A 1 97 ? 25.039 -3.316 -14.607 1.00 48.78 97 ASP A N 1
ATOM 717 C CA . ASP A 1 97 ? 25.688 -3.674 -15.887 1.00 48.78 97 ASP A CA 1
ATOM 718 C C . ASP A 1 97 ? 26.650 -2.563 -16.351 1.00 48.78 97 ASP A C 1
ATOM 720 O O . ASP A 1 97 ? 27.697 -2.896 -16.956 1.00 48.78 97 ASP A O 1
#

pLDDT: mean 72.79, std 16.88, range [36.84, 89.12]

Secondary structure (DSSP, 8-state):
--PPP-----------------HHHHHHHHHHHHHHHHHHHHHHHHHHHHHHTT---S-EE-TTS-EE-HHHHHHHHHHHHHHHHHHHHHHHHHH--